Protein AF-A0A9W5V0M3-F1 (afdb_monomer_lite)

Organism: NCBI:txid1053233

Secondary structure (DSSP, 8-state):
----HHHHHHHHHHHHHHHH-TTGGGS----EEETTTEEEEEEEPPPPPPPPPSSSS-TT-------EEEEEEE--------

Foldseek 3Di:
DDDPVCVVCVVVVVVVVVVVCPCVVVDDPPWDDPPDFKIKDKDWDDDDQDAADPDDDQRRHDDDDTDMDIDMDGHPDDDDPD

Structure (mmCIF, N/CA/C/O backbone):
data_AF-A0A9W5V0M3-F1
#
_entry.id   AF-A0A9W5V0M3-F1
#
loop_
_atom_site.group_PDB
_atom_site.id
_atom_site.type_symbol
_atom_site.label_atom_id
_atom_site.label_alt_id
_atom_site.label_comp_id
_atom_site.label_asym_id
_atom_site.label_entity_id
_atom_site.label_seq_id
_atom_site.pdbx_PDB_ins_code
_atom_site.Cartn_x
_atom_site.Cartn_y
_atom_site.Cartn_z
_atom_site.occupancy
_atom_site.B_iso_or_equiv
_atom_site.auth_seq_id
_atom_site.auth_comp_id
_atom_site.auth_asym_id
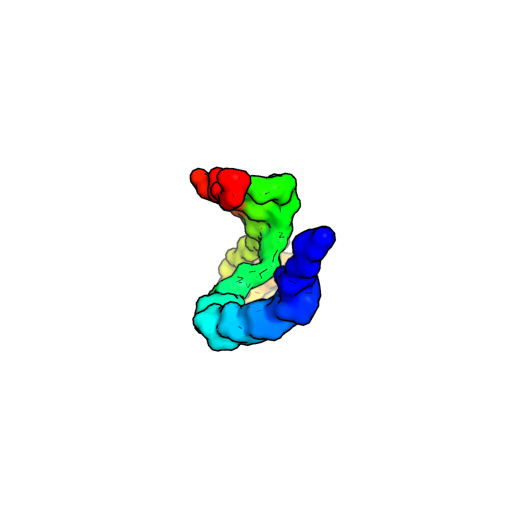_atom_site.auth_atom_id
_atom_site.pdbx_PDB_model_num
ATOM 1 N N . MET A 1 1 ? -14.483 -4.700 44.174 1.00 47.28 1 MET A N 1
ATOM 2 C CA . MET A 1 1 ? -13.538 -4.651 43.041 1.00 47.28 1 MET A CA 1
ATOM 3 C C . MET A 1 1 ? -14.213 -5.308 41.851 1.00 47.28 1 MET A C 1
ATOM 5 O O . MET A 1 1 ? -14.619 -6.456 42.004 1.00 47.28 1 MET A O 1
ATOM 9 N N . PRO A 1 2 ? -14.442 -4.595 40.739 1.00 46.34 2 PRO A N 1
ATOM 10 C CA . PRO A 1 2 ? -15.004 -5.207 39.545 1.00 46.34 2 PRO A CA 1
ATOM 11 C C . PRO A 1 2 ? -13.973 -6.188 38.977 1.00 46.34 2 PRO A C 1
ATOM 13 O O . PRO A 1 2 ? -12.793 -5.868 38.863 1.00 46.34 2 PRO A O 1
ATOM 16 N N . ILE A 1 3 ? -14.401 -7.417 38.708 1.00 53.59 3 ILE A N 1
ATOM 17 C CA . ILE A 1 3 ? -13.577 -8.403 38.010 1.00 53.59 3 ILE A CA 1
ATOM 18 C C . ILE A 1 3 ? -13.585 -8.007 36.535 1.00 53.59 3 ILE A C 1
ATOM 20 O O . ILE A 1 3 ? -14.648 -7.986 35.916 1.00 53.59 3 ILE A O 1
ATOM 24 N N . GLU A 1 4 ? -12.418 -7.715 35.967 1.00 52.41 4 GLU A N 1
ATOM 25 C CA . GLU A 1 4 ? -12.277 -7.510 34.525 1.00 52.41 4 GLU A CA 1
ATOM 26 C C . GLU A 1 4 ? -12.379 -8.858 33.800 1.00 52.41 4 GLU A C 1
ATOM 28 O O . GLU A 1 4 ? -11.401 -9.542 33.504 1.00 52.41 4 GLU A O 1
ATOM 33 N N . LEU A 1 5 ? -13.617 -9.286 33.554 1.00 57.97 5 LEU A N 1
ATOM 34 C CA . LEU A 1 5 ? -13.924 -10.507 32.804 1.00 57.97 5 LEU A CA 1
ATOM 35 C C . LEU A 1 5 ? -13.404 -10.411 31.358 1.00 57.97 5 LEU A C 1
ATOM 37 O O . LEU A 1 5 ? -13.073 -11.426 30.747 1.00 57.97 5 LEU A O 1
ATOM 41 N N . THR A 1 6 ? -13.269 -9.195 30.831 1.00 55.25 6 THR A N 1
ATOM 42 C CA . THR A 1 6 ? -12.812 -8.894 29.471 1.00 55.25 6 THR A CA 1
ATOM 43 C C . THR A 1 6 ? -11.405 -9.423 29.201 1.00 55.25 6 THR A C 1
ATOM 45 O O . THR A 1 6 ? -11.172 -10.019 28.155 1.00 55.25 6 THR A O 1
ATOM 48 N N . THR A 1 7 ? -10.478 -9.313 30.156 1.00 57.03 7 THR A N 1
ATOM 49 C CA . THR A 1 7 ? -9.100 -9.815 30.009 1.00 57.03 7 THR A CA 1
ATOM 50 C C . THR A 1 7 ? -9.046 -11.343 30.014 1.00 57.03 7 THR A C 1
ATOM 52 O O . THR A 1 7 ? -8.243 -11.941 29.300 1.00 57.03 7 THR A O 1
ATOM 55 N N . LYS A 1 8 ? -9.924 -11.998 30.785 1.00 59.94 8 LYS A N 1
ATOM 56 C CA . LYS A 1 8 ? -9.975 -13.465 30.888 1.00 59.94 8 LYS A CA 1
ATOM 57 C C . LYS A 1 8 ? -10.630 -14.121 29.671 1.00 59.94 8 LYS A C 1
ATOM 59 O O . LYS A 1 8 ? -10.196 -15.192 29.259 1.00 59.94 8 LYS A O 1
ATOM 64 N N . PHE A 1 9 ? -11.660 -13.491 29.106 1.00 59.75 9 PHE A N 1
ATOM 65 C CA . PHE A 1 9 ? -12.416 -14.033 27.972 1.00 59.75 9 PHE A CA 1
ATOM 66 C C . PHE A 1 9 ? -12.023 -13.438 26.618 1.00 59.75 9 PHE A C 1
ATOM 68 O O . PHE A 1 9 ? -12.520 -13.916 25.603 1.00 59.75 9 PHE A O 1
ATOM 75 N N . SER A 1 10 ? -11.115 -12.454 26.584 1.00 59.19 10 SER A N 1
ATOM 76 C CA . SER A 1 10 ? -10.636 -11.806 25.355 1.00 59.19 10 SER A CA 1
ATOM 77 C C . SER A 1 10 ? -10.269 -12.826 24.274 1.00 59.19 10 SER A C 1
ATOM 79 O O . SER A 1 10 ? -10.834 -12.759 23.190 1.00 59.19 10 SER A O 1
ATOM 81 N N . LYS A 1 11 ? -9.449 -13.841 24.587 1.00 60.56 11 LYS A N 1
ATOM 82 C CA . LYS A 1 11 ? -9.064 -14.881 23.613 1.00 60.56 11 LYS A CA 1
ATOM 83 C C . LYS A 1 11 ? -10.250 -15.681 23.063 1.00 60.56 11 LYS A C 1
ATOM 85 O O . LYS A 1 11 ? -10.306 -15.958 21.874 1.00 60.56 11 LYS A O 1
ATOM 90 N N . THR A 1 12 ? -11.208 -16.042 23.916 1.00 62.69 12 THR A N 1
ATOM 91 C CA . THR A 1 12 ? -12.389 -16.830 23.515 1.00 62.69 12 THR A CA 1
ATOM 92 C C . THR A 1 12 ? -13.355 -16.016 22.653 1.00 62.69 12 THR A C 1
ATOM 94 O O . THR A 1 12 ? -14.038 -16.558 21.785 1.00 62.69 12 THR A O 1
ATOM 97 N N . ILE A 1 13 ? -13.424 -14.710 22.905 1.00 60.72 13 ILE A N 1
ATOM 98 C CA . ILE A 1 13 ? -14.216 -13.769 22.119 1.00 60.72 13 ILE A CA 1
ATOM 99 C C . ILE A 1 13 ? -13.555 -13.556 20.748 1.00 60.72 13 ILE A C 1
ATOM 101 O O . ILE A 1 13 ? -14.242 -13.614 19.729 1.00 60.72 13 ILE A O 1
ATOM 105 N N . ASP A 1 14 ? -12.231 -13.407 20.714 1.00 59.62 14 ASP A N 1
ATOM 106 C CA . ASP A 1 14 ? -11.454 -13.179 19.491 1.00 59.62 14 ASP A CA 1
ATOM 107 C C . ASP A 1 14 ? -11.576 -14.345 18.489 1.00 59.62 14 ASP A C 1
ATOM 109 O O . ASP A 1 14 ? -11.816 -14.137 17.299 1.00 59.62 14 ASP A O 1
ATOM 113 N N . GLU A 1 15 ? -11.543 -15.597 18.966 1.00 61.81 15 GLU A N 1
ATOM 114 C CA . GLU A 1 15 ? -11.727 -16.793 18.122 1.00 61.81 15 GLU A CA 1
ATOM 115 C C . GLU A 1 15 ? -13.103 -16.843 17.433 1.00 61.81 15 GLU A C 1
ATOM 117 O O . GLU A 1 15 ? -13.215 -17.210 16.256 1.00 61.81 15 GLU A O 1
ATOM 122 N N . ARG A 1 16 ? -14.169 -16.453 18.145 1.00 61.91 16 ARG A N 1
ATOM 123 C CA . ARG A 1 16 ? -15.542 -16.432 17.608 1.00 61.91 16 ARG A CA 1
ATOM 124 C C . ARG A 1 16 ? -15.692 -15.393 16.500 1.00 61.91 16 ARG A C 1
ATOM 126 O O . ARG A 1 16 ? -16.325 -15.686 15.487 1.00 61.91 16 ARG A O 1
ATOM 133 N N . PHE A 1 17 ? -15.113 -14.207 16.684 1.00 59.38 17 PHE A N 1
ATOM 134 C CA . PHE A 1 17 ? -15.165 -13.140 15.684 1.00 59.38 17 PHE A CA 1
ATOM 135 C C . PHE A 1 17 ? -14.267 -13.431 14.482 1.00 59.38 17 PHE A C 1
ATOM 137 O O . PHE A 1 17 ? -14.698 -13.227 13.349 1.00 59.38 17 PHE A O 1
ATOM 144 N N . THR A 1 18 ? -13.087 -14.013 14.707 1.00 60.69 18 THR A N 1
ATOM 145 C CA . THR A 1 18 ? -12.181 -14.436 13.629 1.00 60.69 18 THR A CA 1
ATOM 146 C C . THR A 1 18 ? -12.831 -15.489 12.727 1.00 60.69 18 THR A C 1
ATOM 148 O O . THR A 1 18 ? -12.744 -15.397 11.506 1.00 60.69 18 THR A O 1
ATOM 151 N N . THR A 1 19 ? -13.559 -16.453 13.303 1.00 60.19 19 THR A N 1
ATOM 152 C CA . THR A 1 19 ? -14.243 -17.516 12.537 1.00 60.19 19 THR A CA 1
ATOM 153 C C . THR A 1 19 ? -15.406 -16.985 11.682 1.00 60.19 19 THR A C 1
ATOM 155 O O . THR A 1 19 ? -15.723 -17.559 10.643 1.00 60.19 19 THR A O 1
ATOM 158 N N . GLY A 1 20 ? -16.052 -15.889 12.097 1.00 60.09 20 GLY A N 1
ATOM 159 C CA . GLY A 1 20 ? -17.143 -15.252 11.345 1.00 60.09 20 GLY A CA 1
ATOM 160 C C . GLY A 1 20 ? -16.679 -14.271 10.264 1.00 60.09 20 GLY A C 1
ATOM 161 O O . GLY A 1 20 ? -17.476 -13.866 9.416 1.00 60.09 20 GLY A O 1
ATOM 162 N N . ALA A 1 21 ? -15.404 -13.882 10.276 1.00 61.62 21 ALA A N 1
ATOM 163 C CA . ALA A 1 21 ? -14.861 -12.873 9.382 1.00 61.62 21 ALA A CA 1
ATOM 164 C C . ALA A 1 21 ? -14.445 -13.489 8.034 1.00 61.62 21 ALA A C 1
ATOM 166 O O . ALA A 1 21 ? -13.271 -13.698 7.744 1.00 61.62 21 ALA A O 1
ATOM 167 N N . LEU A 1 22 ? -15.438 -13.768 7.185 1.00 66.44 22 LEU A N 1
ATOM 168 C CA . LEU A 1 22 ? -15.238 -14.333 5.841 1.00 66.44 22 LEU A CA 1
ATOM 169 C C . LEU A 1 22 ? -14.479 -13.399 4.885 1.00 66.44 22 LEU A C 1
ATOM 171 O O . LEU A 1 22 ? -13.938 -13.859 3.884 1.00 66.44 22 LEU A O 1
ATOM 175 N N . SER A 1 23 ? -14.449 -12.096 5.173 1.00 64.50 23 SER A N 1
ATOM 176 C CA . SER A 1 23 ? -13.751 -11.094 4.363 1.00 64.50 23 SER A CA 1
ATOM 177 C C . SER A 1 23 ? -12.273 -10.956 4.714 1.00 64.50 23 SER A C 1
ATOM 179 O O . SER A 1 23 ? -11.501 -10.562 3.849 1.00 64.50 23 SER A O 1
ATOM 181 N N . THR A 1 24 ? -11.859 -11.300 5.939 1.00 64.81 24 THR A N 1
ATOM 182 C CA . THR A 1 24 ? -10.462 -11.164 6.394 1.00 64.81 24 THR A CA 1
ATOM 183 C C . THR A 1 24 ? -9.451 -11.911 5.511 1.00 64.81 24 THR A C 1
ATOM 185 O O . THR A 1 24 ? -8.405 -11.339 5.222 1.00 64.81 24 THR A O 1
ATOM 188 N N . PRO A 1 25 ? -9.734 -13.131 5.006 1.00 68.06 25 PRO A N 1
ATOM 189 C CA . PRO A 1 25 ? -8.837 -13.824 4.077 1.00 68.06 25 PRO A CA 1
ATOM 190 C C . PRO A 1 25 ? -8.755 -13.183 2.684 1.00 68.06 25 PRO A C 1
ATOM 192 O O . PRO A 1 25 ? -7.831 -13.478 1.933 1.00 68.06 25 PRO A O 1
ATOM 195 N N . GLY A 1 26 ? -9.750 -12.374 2.308 1.00 68.88 26 GLY A N 1
ATOM 196 C CA . GLY A 1 26 ? -9.855 -11.754 0.985 1.00 68.88 26 GLY A CA 1
ATOM 197 C C . GLY A 1 26 ? -9.351 -10.313 0.928 1.00 68.88 26 GLY A C 1
ATOM 198 O O . GLY A 1 26 ? -9.327 -9.730 -0.153 1.00 68.88 26 GLY A O 1
ATOM 199 N N . VAL A 1 27 ? -8.972 -9.732 2.068 1.00 69.94 27 VAL A N 1
ATOM 200 C CA . VAL A 1 27 ? -8.430 -8.374 2.151 1.00 69.94 27 VAL A CA 1
ATOM 201 C C . VAL A 1 27 ? -6.939 -8.428 2.455 1.00 69.94 27 VAL A C 1
ATOM 203 O O . VAL A 1 27 ? -6.469 -9.262 3.227 1.00 69.94 27 VAL A O 1
ATOM 206 N N . ASN A 1 28 ? -6.185 -7.547 1.807 1.00 70.31 28 ASN A N 1
ATOM 207 C CA . ASN A 1 28 ? -4.767 -7.384 2.082 1.00 70.31 28 ASN A CA 1
ATOM 208 C C . ASN A 1 28 ? -4.590 -6.657 3.434 1.00 70.31 28 ASN A C 1
ATOM 210 O O . ASN A 1 28 ? -5.319 -5.708 3.724 1.00 70.31 28 ASN A O 1
ATOM 214 N N . ASN A 1 29 ? -3.645 -7.130 4.253 1.00 73.00 29 ASN A N 1
ATOM 215 C CA . ASN A 1 29 ? -3.336 -6.574 5.577 1.00 73.00 29 ASN A CA 1
ATOM 216 C C . ASN A 1 29 ? -1.956 -5.884 5.628 1.00 73.00 29 ASN A C 1
ATOM 218 O O . ASN A 1 29 ? -1.479 -5.543 6.707 1.00 73.00 29 ASN A O 1
ATOM 222 N N . ASP A 1 30 ? -1.319 -5.687 4.474 1.00 75.69 30 ASP A N 1
ATOM 223 C CA . ASP A 1 30 ? -0.029 -5.019 4.310 1.00 75.69 30 ASP A CA 1
ATOM 224 C C . ASP A 1 30 ? -0.262 -3.511 4.162 1.00 75.69 30 ASP A C 1
ATOM 226 O O . ASP A 1 30 ? -0.207 -2.932 3.074 1.00 75.69 30 ASP A O 1
ATOM 230 N N . TYR A 1 31 ? -0.582 -2.866 5.279 1.00 78.12 31 TYR A N 1
ATOM 231 C CA . TYR A 1 31 ? -0.764 -1.424 5.344 1.00 78.12 31 TYR A CA 1
ATOM 232 C C . TYR A 1 31 ? -0.163 -0.857 6.628 1.00 78.12 31 TYR A C 1
ATOM 234 O O . TYR A 1 31 ? -0.204 -1.490 7.683 1.00 78.12 31 TYR A O 1
ATOM 242 N N . ASP A 1 32 ? 0.355 0.365 6.547 1.00 78.38 32 ASP A N 1
ATOM 243 C CA . ASP A 1 32 ? 0.988 1.034 7.681 1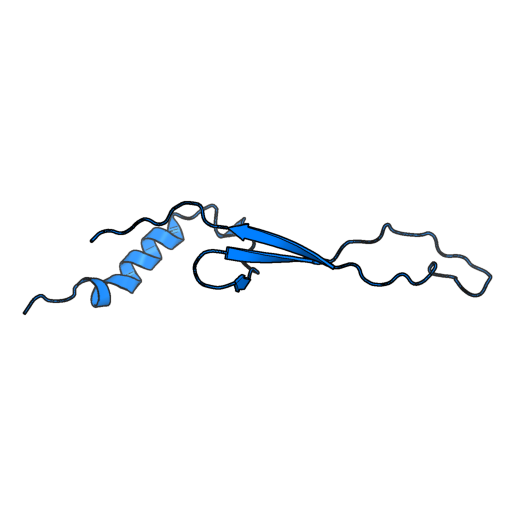.00 78.38 32 ASP A CA 1
ATOM 244 C C . ASP A 1 32 ? 0.111 2.162 8.211 1.00 78.38 32 ASP A C 1
ATOM 246 O O . ASP A 1 32 ? -0.464 2.947 7.458 1.00 78.38 32 ASP A O 1
ATOM 250 N N . TRP A 1 33 ? 0.033 2.288 9.532 1.00 76.31 33 TRP A N 1
ATOM 251 C CA . TRP A 1 33 ? -0.678 3.395 10.160 1.00 76.31 33 TRP A CA 1
ATOM 252 C C . TRP A 1 33 ? 0.207 4.636 10.253 1.00 76.31 33 TRP A C 1
ATOM 254 O O . TRP A 1 33 ? 1.271 4.633 10.873 1.00 76.31 33 TRP A O 1
ATOM 264 N N . ALA A 1 34 ? -0.280 5.739 9.698 1.00 78.50 34 ALA A N 1
ATOM 265 C CA . ALA A 1 34 ? 0.230 7.075 9.950 1.00 78.50 34 ALA A CA 1
ATOM 266 C C . ALA A 1 34 ? -0.587 7.730 11.075 1.00 78.50 34 ALA A C 1
ATOM 268 O O . ALA A 1 34 ? -1.557 8.452 10.839 1.00 78.50 34 ALA A O 1
ATOM 269 N N . GLY A 1 35 ? -0.189 7.465 12.322 1.00 76.44 35 GLY A N 1
ATOM 270 C CA . GLY A 1 35 ? -0.923 7.910 13.510 1.00 76.44 35 GLY A CA 1
ATOM 271 C C . GLY A 1 35 ? -2.129 7.016 13.811 1.00 76.44 35 GLY A C 1
ATOM 272 O O . GLY A 1 35 ? -2.105 5.827 13.524 1.00 76.44 35 GLY A O 1
ATOM 273 N N . ALA A 1 36 ? -3.177 7.574 14.422 1.00 73.31 36 ALA A N 1
ATOM 274 C CA . ALA A 1 36 ? -4.356 6.802 14.834 1.00 73.31 36 ALA A CA 1
ATOM 275 C C . ALA A 1 36 ? -5.487 6.774 13.789 1.00 73.31 36 ALA A C 1
ATOM 277 O O . ALA A 1 36 ? -6.378 5.937 13.880 1.00 73.31 36 ALA A O 1
ATOM 278 N N . ALA A 1 37 ? -5.467 7.695 12.820 1.00 74.75 37 ALA A N 1
ATOM 279 C CA . ALA A 1 37 ? -6.611 7.948 11.944 1.00 74.75 37 ALA A CA 1
ATOM 280 C C . ALA A 1 37 ? -6.343 7.675 10.460 1.00 74.75 37 ALA A C 1
ATOM 282 O O . ALA A 1 37 ? -7.298 7.577 9.698 1.00 74.75 37 ALA A O 1
ATOM 283 N N . THR A 1 38 ? -5.087 7.548 10.029 1.00 79.06 38 THR A N 1
ATOM 284 C CA . THR A 1 38 ? -4.754 7.421 8.604 1.00 79.06 38 THR A CA 1
ATOM 285 C C . THR A 1 38 ? -3.955 6.155 8.348 1.00 79.06 38 THR A C 1
ATOM 287 O O . THR A 1 38 ? -2.967 5.891 9.028 1.00 79.06 38 THR A O 1
ATOM 290 N N . ILE A 1 39 ? -4.367 5.396 7.339 1.00 82.00 39 ILE A N 1
ATOM 291 C CA . ILE A 1 39 ? -3.644 4.249 6.799 1.00 82.00 39 ILE A CA 1
ATOM 292 C C . ILE A 1 39 ? -2.930 4.680 5.517 1.00 82.00 39 ILE A C 1
ATOM 294 O O . ILE A 1 39 ? -3.494 5.396 4.688 1.00 82.00 39 ILE A O 1
ATOM 298 N N . LYS A 1 40 ? -1.691 4.225 5.355 1.00 77.94 40 LYS A N 1
ATOM 299 C CA . LYS A 1 40 ? -0.874 4.357 4.154 1.00 77.94 40 LYS A CA 1
ATOM 300 C C . LYS A 1 40 ? -0.788 3.007 3.460 1.00 77.94 40 LYS A C 1
ATOM 302 O O . LYS A 1 40 ? -0.316 2.032 4.043 1.00 77.94 40 LYS A O 1
ATOM 307 N N . VAL A 1 41 ? -1.226 2.973 2.208 1.00 77.75 41 VAL A N 1
ATOM 308 C CA . VAL A 1 41 ? -1.084 1.820 1.319 1.00 77.75 41 VAL A CA 1
ATOM 309 C C . VAL A 1 41 ? -0.059 2.193 0.259 1.00 77.75 41 VAL A C 1
ATOM 311 O O . 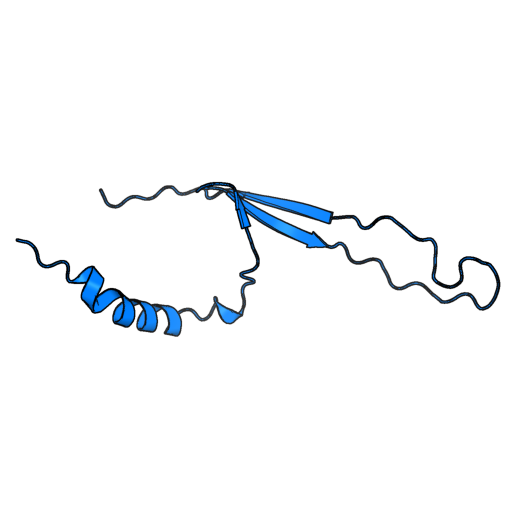VAL A 1 41 ? -0.229 3.185 -0.450 1.00 77.75 41 VAL A O 1
ATOM 314 N N . THR A 1 42 ? 1.023 1.422 0.181 1.00 73.88 42 THR A N 1
ATOM 315 C CA . THR A 1 42 ? 2.070 1.620 -0.827 1.00 73.88 42 THR A CA 1
ATOM 316 C C . THR A 1 42 ? 1.917 0.551 -1.894 1.00 73.88 42 THR A C 1
ATOM 318 O O . THR A 1 42 ? 1.937 -0.637 -1.576 1.00 73.88 42 THR A O 1
ATOM 321 N N . SER A 1 43 ? 1.797 0.957 -3.155 1.00 72.19 43 SER A N 1
ATOM 322 C CA . SER A 1 43 ? 1.847 0.039 -4.295 1.00 72.19 43 SER A CA 1
ATOM 323 C C . SER A 1 43 ? 3.044 0.331 -5.190 1.00 72.19 43 SER A C 1
ATOM 325 O O . SER A 1 43 ? 3.524 1.461 -5.300 1.00 72.19 43 SER A O 1
ATOM 327 N N . VAL A 1 44 ? 3.563 -0.740 -5.783 1.00 73.88 44 VAL A N 1
ATOM 328 C CA . VAL A 1 44 ? 4.594 -0.688 -6.817 1.00 73.88 44 VAL A CA 1
ATOM 329 C C . VAL A 1 44 ? 3.877 -0.749 -8.153 1.00 73.88 44 VAL A C 1
ATOM 331 O O . VAL A 1 44 ? 3.082 -1.668 -8.377 1.00 73.88 44 VAL A O 1
ATOM 334 N N . ASP A 1 45 ? 4.155 0.213 -9.025 1.00 70.19 45 ASP A N 1
ATOM 335 C CA . ASP A 1 45 ? 3.569 0.221 -10.356 1.00 70.19 45 ASP A CA 1
ATOM 336 C C . ASP A 1 45 ? 4.180 -0.891 -11.215 1.00 70.19 45 ASP A C 1
ATOM 338 O O . ASP A 1 45 ? 5.385 -1.159 -11.194 1.00 70.19 45 ASP A O 1
ATOM 342 N N . VAL A 1 46 ? 3.321 -1.591 -11.958 1.00 71.81 46 VAL A N 1
ATOM 343 C CA . VAL A 1 46 ? 3.752 -2.641 -12.884 1.00 71.81 46 VAL A CA 1
ATOM 344 C C . VAL A 1 46 ? 3.981 -2.047 -14.265 1.00 71.81 46 VAL A C 1
ATOM 346 O O . VAL A 1 46 ? 3.115 -1.382 -14.832 1.00 71.81 46 VAL A O 1
ATOM 349 N N . VAL A 1 47 ? 5.149 -2.327 -14.832 1.00 70.38 47 VAL A N 1
ATOM 350 C CA . VAL A 1 47 ? 5.513 -1.883 -16.180 1.00 70.38 47 VAL A CA 1
ATOM 351 C C . VAL A 1 47 ? 4.978 -2.897 -17.204 1.00 70.38 47 VAL A C 1
ATOM 353 O O . VAL A 1 47 ? 5.054 -4.107 -16.955 1.00 70.38 47 VAL A O 1
ATOM 356 N N . PRO A 1 48 ? 4.428 -2.467 -18.356 1.00 73.75 48 PRO A N 1
ATOM 357 C CA . PRO A 1 48 ? 3.979 -3.390 -19.396 1.00 73.75 48 PRO A CA 1
ATOM 358 C C . PRO A 1 48 ? 5.121 -4.269 -19.928 1.00 73.75 48 PRO A C 1
ATOM 360 O O . PRO A 1 48 ? 6.265 -3.834 -20.060 1.00 73.75 48 PRO A O 1
ATOM 363 N N . LEU A 1 49 ? 4.792 -5.517 -20.283 1.00 77.62 49 LEU A N 1
ATOM 364 C CA . LEU A 1 49 ? 5.751 -6.455 -20.866 1.00 77.62 49 LEU A CA 1
ATOM 365 C C . LEU A 1 49 ? 6.212 -5.958 -22.245 1.00 77.62 49 LEU A C 1
ATOM 367 O O . LEU A 1 49 ? 5.396 -5.770 -23.147 1.00 77.62 49 LEU A O 1
ATOM 371 N N . GLY A 1 50 ? 7.523 -5.773 -22.408 1.00 79.12 50 GLY A N 1
ATOM 372 C CA . GLY A 1 50 ? 8.143 -5.373 -23.671 1.00 79.12 50 GLY A CA 1
ATOM 373 C C . GLY A 1 50 ? 8.772 -6.537 -24.441 1.00 79.12 50 GLY A C 1
ATOM 374 O O . GLY A 1 50 ? 9.221 -7.525 -23.858 1.00 79.12 50 GLY A O 1
ATOM 375 N N . ASP A 1 51 ? 8.860 -6.390 -25.765 1.00 80.69 51 ASP A N 1
ATOM 376 C CA . ASP A 1 51 ? 9.516 -7.361 -26.642 1.00 80.69 51 ASP A CA 1
ATOM 377 C C . ASP A 1 51 ? 11.047 -7.263 -26.598 1.00 80.69 51 ASP A C 1
ATOM 379 O O . ASP A 1 51 ? 11.645 -6.183 -26.663 1.00 80.69 51 ASP A O 1
ATOM 383 N N . TYR A 1 52 ? 11.703 -8.425 -26.580 1.00 84.56 52 TYR A N 1
ATOM 384 C CA . TYR A 1 52 ? 13.159 -8.518 -26.580 1.00 84.56 52 TYR A CA 1
ATOM 385 C C . TYR A 1 52 ? 13.771 -8.191 -27.947 1.00 84.56 52 TYR A C 1
ATOM 387 O O . TYR A 1 52 ? 13.469 -8.829 -28.963 1.00 84.56 52 TYR A O 1
ATOM 395 N N . LYS A 1 53 ? 14.742 -7.271 -27.970 1.00 84.38 53 LYS A N 1
ATOM 396 C CA . LYS A 1 53 ? 15.498 -6.937 -29.185 1.00 84.38 53 LYS A CA 1
ATOM 397 C C . LYS A 1 53 ? 16.758 -7.798 -29.298 1.00 84.38 53 LYS A C 1
ATOM 399 O O . LYS A 1 53 ? 17.628 -7.821 -28.425 1.00 84.38 53 LYS A O 1
ATOM 404 N N . ARG A 1 54 ? 16.892 -8.507 -30.426 1.00 84.94 54 ARG A N 1
ATOM 405 C CA . ARG A 1 54 ? 18.034 -9.405 -30.706 1.00 84.94 54 ARG A CA 1
ATOM 406 C C . ARG A 1 54 ? 19.337 -8.680 -31.076 1.00 84.94 54 A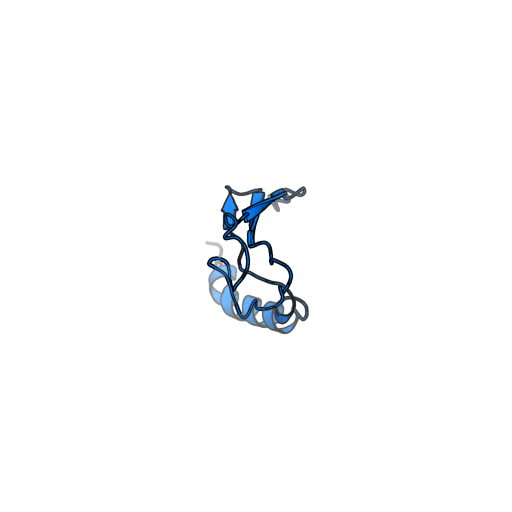RG A C 1
ATOM 408 O O . ARG A 1 54 ? 20.381 -9.323 -31.131 1.00 84.94 54 ARG A O 1
ATOM 415 N N . ALA A 1 55 ? 19.288 -7.371 -31.306 1.00 83.62 55 ALA A N 1
ATOM 416 C CA . ALA A 1 55 ? 20.441 -6.533 -31.622 1.00 83.62 55 ALA A CA 1
ATOM 417 C C . ALA A 1 55 ? 20.286 -5.138 -30.989 1.00 83.62 55 ALA A C 1
ATOM 419 O O . ALA A 1 55 ? 19.166 -4.700 -30.725 1.00 83.62 55 ALA A O 1
ATOM 420 N N . GLY A 1 56 ? 21.408 -4.447 -30.766 1.00 79.56 56 GLY A N 1
ATOM 421 C CA . GLY A 1 56 ? 21.465 -3.159 -30.063 1.00 79.56 56 GLY A CA 1
ATOM 422 C C . GLY A 1 56 ? 21.796 -3.292 -28.571 1.00 79.56 56 GLY A C 1
ATOM 423 O O . GLY A 1 56 ? 21.914 -4.399 -28.049 1.00 79.56 56 GLY A O 1
ATOM 424 N N . LEU A 1 57 ? 21.985 -2.152 -27.899 1.00 75.00 57 LEU A N 1
ATOM 425 C CA . LEU A 1 57 ? 22.399 -2.077 -26.489 1.00 75.00 57 LEU A CA 1
ATOM 426 C C . LEU A 1 57 ? 21.221 -2.273 -25.513 1.00 75.00 57 LEU A C 1
ATOM 428 O O . LEU A 1 57 ? 21.347 -3.017 -24.545 1.00 75.00 57 LEU A O 1
ATOM 432 N N . SER A 1 58 ? 20.048 -1.702 -25.804 1.00 78.69 58 SER A N 1
ATOM 433 C CA . SER A 1 58 ? 18.850 -1.777 -24.943 1.00 78.69 58 SER A CA 1
ATOM 434 C C . SER A 1 58 ? 17.946 -2.954 -25.320 1.00 78.69 58 SER A C 1
ATOM 436 O O . SER A 1 58 ? 16.852 -2.789 -25.863 1.00 78.69 58 SER A O 1
ATOM 438 N N . ARG A 1 59 ? 18.444 -4.175 -25.096 1.00 80.25 59 ARG A N 1
ATOM 439 C CA . ARG A 1 59 ? 17.792 -5.419 -25.552 1.00 80.25 59 ARG A CA 1
ATOM 440 C C . ARG A 1 59 ? 16.531 -5.787 -24.770 1.00 80.25 59 ARG A C 1
ATOM 442 O O . ARG A 1 59 ? 15.673 -6.472 -25.315 1.00 80.25 59 ARG A O 1
ATOM 449 N N . PHE A 1 60 ? 16.424 -5.307 -23.535 1.00 78.88 60 PHE A N 1
ATOM 450 C CA . PHE A 1 60 ? 15.321 -5.576 -22.607 1.00 78.88 60 PHE A CA 1
ATOM 451 C C . PHE A 1 60 ? 14.423 -4.349 -22.368 1.00 78.88 60 PHE A C 1
ATOM 453 O O . PHE A 1 60 ? 13.661 -4.332 -21.412 1.00 78.88 60 PHE A O 1
ATOM 460 N N . GLY A 1 61 ? 14.519 -3.324 -23.220 1.00 76.50 61 GLY A N 1
ATOM 461 C CA . GLY A 1 61 ? 13.850 -2.037 -23.011 1.00 76.50 61 GLY A CA 1
ATOM 462 C C . GLY A 1 61 ? 14.784 -0.965 -22.448 1.00 76.50 61 GLY A C 1
ATOM 463 O O . GLY A 1 61 ? 15.977 -1.203 -22.241 1.00 76.50 61 GLY A O 1
ATOM 464 N N . THR A 1 62 ? 14.246 0.240 -22.279 1.00 76.88 62 THR A N 1
ATOM 465 C CA . THR A 1 62 ? 14.931 1.354 -21.613 1.00 76.88 62 THR A CA 1
ATOM 466 C C . THR A 1 62 ? 14.674 1.225 -20.111 1.00 76.88 62 THR A C 1
ATOM 468 O O . THR A 1 62 ? 13.512 1.065 -19.747 1.00 76.88 62 THR A O 1
ATOM 471 N N . PRO A 1 63 ? 15.704 1.255 -19.247 1.00 70.00 63 PRO A N 1
ATOM 472 C CA . PRO A 1 63 ? 15.493 1.305 -17.806 1.00 70.00 63 PRO A CA 1
ATOM 473 C C . PRO A 1 63 ? 14.710 2.570 -17.459 1.00 70.00 63 PRO A C 1
ATOM 475 O O . PRO A 1 63 ? 15.092 3.660 -17.885 1.00 70.00 63 PRO A O 1
ATOM 478 N N . GLU A 1 64 ? 13.632 2.408 -16.712 1.00 71.88 64 GLU A N 1
ATOM 479 C CA . GLU A 1 64 ? 12.840 3.501 -16.163 1.00 71.88 64 GLU A CA 1
ATOM 480 C C . GLU A 1 64 ? 12.897 3.397 -14.640 1.00 71.88 64 GLU A C 1
ATOM 482 O O . GLU A 1 64 ? 13.085 2.304 -14.094 1.00 71.88 64 GLU A O 1
ATOM 487 N N . GLU A 1 65 ? 12.827 4.540 -13.964 1.00 68.94 65 GLU A N 1
ATOM 488 C CA . GLU A 1 65 ? 12.835 4.568 -12.506 1.00 68.94 65 GLU A CA 1
ATOM 489 C C . GLU A 1 65 ? 11.566 3.901 -11.972 1.00 68.94 65 GLU A C 1
ATOM 491 O O . GLU A 1 65 ? 10.491 4.009 -12.562 1.00 68.94 65 GLU A O 1
ATOM 496 N N . LEU A 1 66 ? 11.700 3.181 -10.859 1.00 68.38 66 LEU A N 1
ATOM 497 C CA . LEU A 1 66 ? 10.559 2.545 -10.218 1.00 68.38 66 LEU A CA 1
ATOM 498 C C . LEU A 1 66 ? 9.665 3.640 -9.626 1.00 68.38 66 LEU A C 1
ATOM 500 O O . LEU A 1 66 ? 10.050 4.302 -8.662 1.00 68.38 66 LEU A O 1
ATOM 504 N N . GLU A 1 67 ? 8.479 3.826 -10.193 1.00 67.75 67 GLU A N 1
ATOM 505 C CA . GLU A 1 67 ? 7.468 4.692 -9.598 1.00 67.75 67 GLU A CA 1
ATOM 506 C C . GLU A 1 67 ? 6.738 3.936 -8.475 1.00 67.75 67 GLU A C 1
ATOM 508 O O . GLU A 1 67 ? 6.380 2.758 -8.588 1.00 67.75 67 GLU A O 1
ATOM 513 N N . ASN A 1 68 ? 6.585 4.608 -7.334 1.00 71.62 68 ASN A N 1
ATOM 514 C CA . ASN A 1 68 ? 5.815 4.118 -6.200 1.00 71.62 68 ASN A CA 1
ATOM 515 C C . ASN A 1 68 ? 4.640 5.058 -5.970 1.00 71.62 68 ASN A C 1
ATOM 517 O O . ASN A 1 68 ? 4.829 6.257 -5.746 1.00 71.62 68 ASN A O 1
ATOM 521 N N . SER A 1 69 ? 3.433 4.505 -5.938 1.00 72.31 69 SER A N 1
ATOM 522 C CA . SER A 1 69 ? 2.242 5.261 -5.580 1.00 72.31 69 SER A CA 1
ATOM 523 C C . SER A 1 69 ? 1.938 5.085 -4.091 1.00 72.31 69 SER A C 1
ATOM 525 O O . SER A 1 69 ? 1.804 3.958 -3.603 1.00 72.31 69 SER A O 1
ATOM 527 N N . LEU A 1 70 ? 1.792 6.201 -3.374 1.00 76.38 70 LEU A N 1
ATOM 528 C CA . LEU A 1 70 ? 1.322 6.225 -1.991 1.00 76.38 70 LEU A CA 1
ATOM 529 C C . LEU A 1 70 ? -0.150 6.643 -1.967 1.00 76.38 70 LEU A C 1
ATOM 531 O O . LEU A 1 70 ? -0.494 7.733 -2.425 1.00 76.38 70 LEU A O 1
ATOM 535 N N . GLN A 1 71 ? -1.005 5.804 -1.392 1.00 77.31 71 GLN A N 1
ATOM 536 C CA . GLN A 1 71 ? -2.404 6.130 -1.141 1.00 77.31 71 GLN A CA 1
ATOM 537 C C . GLN A 1 71 ? -2.637 6.314 0.361 1.00 77.31 71 GLN A C 1
ATOM 539 O O . GLN A 1 71 ? -2.315 5.435 1.161 1.00 77.31 71 GLN A O 1
ATOM 544 N N . GLU A 1 72 ? -3.231 7.445 0.745 1.00 79.94 72 GLU A N 1
ATOM 545 C CA . GLU A 1 72 ? -3.630 7.727 2.127 1.00 79.94 72 GLU A CA 1
ATOM 546 C C . GLU A 1 72 ? -5.146 7.566 2.290 1.00 79.94 72 GLU A C 1
ATOM 548 O O . GLU A 1 72 ? -5.937 8.125 1.527 1.00 79.94 72 GLU A O 1
ATOM 553 N N . LEU A 1 73 ? -5.555 6.784 3.289 1.00 82.00 73 LEU A N 1
ATOM 554 C CA . LEU A 1 73 ? -6.950 6.516 3.627 1.00 82.00 73 LEU A CA 1
ATOM 555 C C . LEU A 1 73 ? -7.197 6.938 5.075 1.00 82.00 73 LEU A C 1
ATOM 557 O O . LEU A 1 73 ? -6.678 6.321 6.003 1.00 82.00 73 LEU A O 1
ATOM 561 N N . THR A 1 74 ? -7.993 7.986 5.275 1.00 83.81 74 THR A N 1
ATOM 562 C CA . THR A 1 74 ? -8.337 8.489 6.611 1.00 83.81 74 THR A CA 1
ATOM 563 C C . THR A 1 74 ? -9.671 7.916 7.079 1.00 83.81 74 THR A C 1
ATOM 565 O O . THR A 1 74 ? -10.674 7.967 6.365 1.00 83.81 74 THR A O 1
ATOM 568 N N . LEU A 1 75 ? -9.691 7.384 8.299 1.00 82.69 75 LEU A N 1
ATOM 569 C CA . LEU A 1 75 ? -10.903 6.961 8.983 1.00 82.69 75 LEU A CA 1
ATOM 570 C C . LEU A 1 75 ? -11.823 8.165 9.201 1.00 82.69 75 LEU A C 1
ATOM 572 O O . LEU A 1 75 ? -11.418 9.190 9.740 1.00 82.69 75 LEU A O 1
ATOM 576 N N . THR A 1 76 ? -13.089 8.033 8.817 1.00 83.50 76 THR A N 1
ATOM 577 C CA . THR A 1 76 ? -14.078 9.115 8.959 1.00 83.50 76 THR A CA 1
ATOM 578 C C . THR A 1 76 ? -14.920 9.001 10.229 1.00 83.50 76 THR A C 1
ATOM 580 O O . THR A 1 76 ? -15.820 9.811 10.442 1.00 83.50 76 THR A O 1
ATOM 583 N N . GLN A 1 77 ? -14.717 7.956 11.033 1.00 75.81 77 GLN A N 1
ATOM 584 C CA . GLN A 1 77 ? -15.536 7.665 12.206 1.00 75.81 77 GLN A CA 1
ATOM 585 C C . GLN A 1 77 ? -14.666 7.475 13.445 1.00 75.81 77 GLN A C 1
ATOM 587 O O . GLN A 1 77 ? -14.052 6.427 13.611 1.00 75.81 77 GLN A O 1
ATOM 592 N N . ASP A 1 78 ? -14.731 8.443 14.355 1.00 75.75 78 ASP A N 1
ATOM 593 C CA . ASP A 1 78 ? -14.187 8.330 15.708 1.00 75.75 78 ASP A CA 1
ATOM 594 C C . ASP A 1 78 ? -15.321 7.965 16.675 1.00 75.75 78 ASP A C 1
ATOM 596 O O . ASP A 1 78 ? -16.017 8.830 17.211 1.00 75.75 78 ASP A O 1
ATOM 600 N N . LYS A 1 79 ? -15.581 6.664 16.852 1.00 75.06 79 LYS A N 1
ATOM 601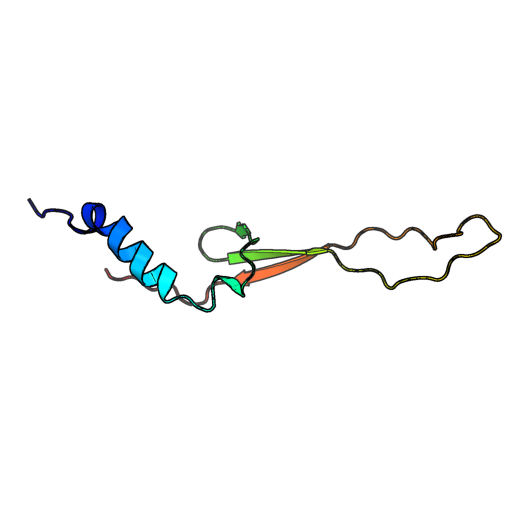 C CA . LYS A 1 79 ? -16.584 6.177 17.816 1.00 75.06 79 LYS A CA 1
ATOM 602 C C . LYS A 1 79 ? -15.925 5.826 19.146 1.00 75.06 79 LYS A C 1
ATOM 604 O O . LYS A 1 79 ? -14.886 5.177 19.177 1.00 75.06 79 LYS A O 1
ATOM 609 N N . SER A 1 80 ? -16.582 6.202 20.239 1.00 75.25 80 SER A N 1
ATOM 610 C CA . SER A 1 80 ? -16.183 5.880 21.610 1.00 75.25 80 SER A CA 1
ATOM 611 C C . SER A 1 80 ? -17.403 5.428 22.417 1.00 75.25 80 SER A C 1
ATOM 613 O O . SER A 1 80 ? -18.518 5.873 22.144 1.00 75.25 80 SER A O 1
ATOM 615 N N . PHE A 1 81 ? -17.193 4.542 23.394 1.00 61.34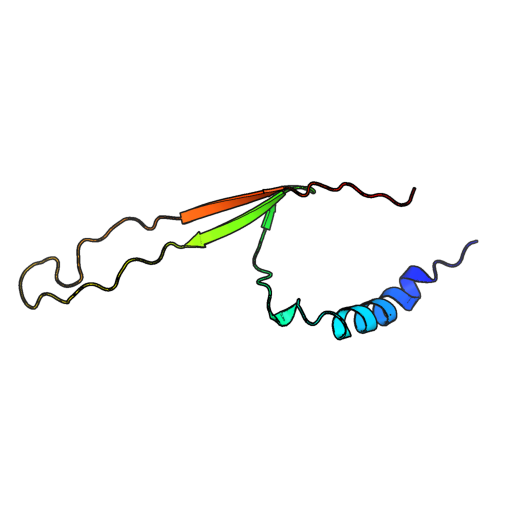 81 PHE A N 1
ATOM 616 C CA . PHE A 1 81 ? -18.228 4.001 24.289 1.00 61.34 81 PHE A CA 1
ATOM 617 C C . PHE A 1 81 ? -18.175 4.607 25.704 1.00 61.34 81 PHE A C 1
ATOM 619 O O . PHE A 1 81 ? -18.595 3.947 26.652 1.00 61.34 81 PHE A O 1
ATOM 626 N N . THR A 1 82 ? -17.613 5.812 25.861 1.00 50.47 82 THR A N 1
ATOM 627 C CA . THR A 1 82 ? -17.563 6.513 27.161 1.00 50.47 82 THR A CA 1
ATOM 628 C C . THR A 1 82 ? -18.930 6.657 27.805 1.00 50.47 82 THR A C 1
ATOM 630 O O . THR A 1 82 ? -19.864 7.051 27.069 1.00 50.47 82 THR A O 1
#

Radius of gyration: 23.42 Å; chains: 1; bounding box: 41×27×75 Å

pLDDT: mean 70.6, std 9.42, range [46.34, 84.94]

Sequence (82 aa):
MPIELTTKFSKTIDERFTTGALSTPGVNNDYDWAGAATIKVTSVDVVPLGDYKRAGLSRFGTPEELENSLQELTLTQDKSFT